Protein AF-A0A9Q0MHR9-F1 (afdb_monomer)

pLDDT: mean 87.9, std 10.54, range [39.53, 97.56]

Organism: NCBI:txid35572

Solvent-accessible surface area (backbone atoms only — not comparable to full-atom values): 6971 Å² total; per-residue (Å²): 115,78,73,61,60,74,29,50,48,73,57,84,95,42,52,28,40,46,50,77,37,54,41,91,88,46,18,43,30,43,35,37,34,46,50,68,58,56,61,71,42,61,89,46,28,80,67,26,39,32,38,42,52,75,45,74,86,84,45,60,93,81,34,61,28,34,37,36,40,23,39,51,56,96,93,42,78,41,84,52,36,45,29,40,22,46,39,86,36,31,62,22,46,24,38,51,50,46,52,45,41,75,74,58,41,36,60,78,42,77,50,57,72,99,43,69,34,54,55,53,16,47,49,74,67,49,69,132

Structure (mmCIF, N/CA/C/O backbone):
data_AF-A0A9Q0MHR9-F1
#
_entry.id   AF-A0A9Q0MHR9-F1
#
loop_
_atom_site.group_PDB
_atom_site.id
_atom_site.type_symbol
_atom_site.label_atom_id
_atom_site.label_alt_id
_atom_site.label_comp_id
_atom_site.label_asym_id
_atom_site.label_entity_id
_atom_site.label_seq_id
_atom_site.pdbx_PDB_ins_code
_atom_site.Cartn_x
_atom_site.Cartn_y
_atom_site.Cartn_z
_atom_site.occupancy
_atom_site.B_iso_or_equiv
_atom_site.auth_seq_id
_atom_site.auth_comp_id
_atom_site.auth_asym_id
_atom_site.auth_atom_id
_atom_site.pdbx_PDB_model_num
ATOM 1 N N . ASN A 1 1 ? -17.971 -6.175 -7.413 1.00 48.97 1 ASN A N 1
ATOM 2 C CA . ASN A 1 1 ? -17.105 -6.202 -8.614 1.00 48.97 1 ASN A CA 1
ATOM 3 C C . ASN A 1 1 ? -16.406 -7.566 -8.681 1.00 48.97 1 ASN A C 1
ATOM 5 O O . ASN A 1 1 ? -15.538 -7.825 -7.857 1.00 48.97 1 ASN A O 1
ATOM 9 N N . GLN A 1 2 ? -16.836 -8.477 -9.566 1.00 39.53 2 GLN A N 1
ATOM 10 C CA . GLN A 1 2 ? -16.397 -9.890 -9.583 1.00 39.53 2 GLN A CA 1
ATOM 11 C C . GLN A 1 2 ? -14.884 -10.084 -9.818 1.00 39.53 2 GLN A C 1
ATOM 13 O O . GLN A 1 2 ? -14.337 -11.123 -9.459 1.00 39.53 2 GLN A O 1
ATOM 18 N N . LEU A 1 3 ? -14.191 -9.079 -10.360 1.00 54.59 3 LEU A N 1
ATOM 19 C CA . LEU A 1 3 ? -12.740 -9.110 -10.579 1.00 54.59 3 LEU A CA 1
ATOM 20 C C . LEU A 1 3 ? -11.928 -8.986 -9.280 1.00 54.59 3 LEU A C 1
ATOM 22 O O . LEU A 1 3 ? -10.840 -9.547 -9.193 1.00 54.59 3 LEU A O 1
ATOM 26 N N . ILE A 1 4 ? -12.463 -8.307 -8.258 1.00 57.66 4 ILE A N 1
ATOM 27 C CA . ILE A 1 4 ? -11.819 -8.186 -6.938 1.00 57.66 4 ILE A CA 1
ATOM 28 C C . ILE A 1 4 ? -11.888 -9.518 -6.180 1.00 57.66 4 ILE A C 1
ATOM 30 O O . ILE A 1 4 ? -10.935 -9.887 -5.507 1.00 57.66 4 ILE A O 1
ATOM 34 N N . LEU A 1 5 ? -12.973 -10.284 -6.340 1.00 59.38 5 LEU A N 1
ATOM 35 C CA . LEU A 1 5 ? -13.135 -11.584 -5.675 1.00 59.38 5 LEU A CA 1
ATOM 36 C C . LEU A 1 5 ? -12.089 -12.614 -6.129 1.00 59.38 5 LEU A C 1
ATOM 38 O O . LEU A 1 5 ? -11.668 -13.437 -5.329 1.00 59.38 5 LEU A O 1
ATOM 42 N N . ARG A 1 6 ? -11.605 -12.529 -7.379 1.00 62.72 6 ARG A N 1
ATOM 43 C CA . ARG A 1 6 ? -10.532 -13.402 -7.902 1.00 62.72 6 ARG A CA 1
ATOM 44 C C . ARG A 1 6 ? -9.143 -13.098 -7.334 1.00 62.72 6 ARG A C 1
ATOM 46 O O . ARG A 1 6 ? -8.204 -13.828 -7.622 1.00 62.72 6 ARG A O 1
ATOM 53 N N . ARG A 1 7 ? -9.010 -12.004 -6.583 1.00 76.38 7 ARG A N 1
ATOM 54 C CA . ARG A 1 7 ? -7.774 -11.605 -5.902 1.00 76.38 7 ARG A CA 1
ATOM 55 C C . ARG A 1 7 ? -7.723 -12.100 -4.461 1.00 76.38 7 ARG A C 1
ATOM 57 O O . ARG A 1 7 ? -6.762 -11.810 -3.764 1.00 76.38 7 ARG A O 1
ATOM 64 N N . TYR A 1 8 ? -8.749 -12.813 -4.003 1.00 78.31 8 TYR A N 1
ATOM 65 C CA . TYR A 1 8 ? -8.733 -13.477 -2.712 1.00 78.31 8 TYR A CA 1
ATOM 66 C C . TYR A 1 8 ? -8.480 -14.971 -2.902 1.00 78.31 8 TYR A C 1
ATOM 68 O O . TYR A 1 8 ? -9.179 -15.634 -3.667 1.00 78.31 8 TYR A O 1
ATOM 76 N N . GLY A 1 9 ? -7.481 -15.486 -2.196 1.00 81.31 9 GLY A N 1
ATOM 77 C CA . GLY A 1 9 ? -7.195 -16.907 -2.063 1.00 81.31 9 GLY A CA 1
ATOM 78 C C . GLY A 1 9 ? -7.350 -17.362 -0.614 1.00 81.31 9 GLY A C 1
ATOM 79 O O . GLY A 1 9 ? -7.563 -16.555 0.293 1.00 81.31 9 GLY A O 1
ATOM 80 N N . HIS A 1 10 ? -7.210 -18.666 -0.393 1.00 81.06 10 HIS A N 1
ATOM 81 C CA . HIS A 1 10 ? -7.158 -19.255 0.944 1.00 81.06 10 HIS A CA 1
ATOM 82 C C . HIS A 1 10 ? -5.730 -19.676 1.278 1.00 81.06 10 HIS A C 1
ATOM 84 O O . HIS A 1 10 ? -5.089 -20.381 0.499 1.00 81.06 10 HIS A O 1
ATOM 90 N N . CYS A 1 11 ? -5.233 -19.226 2.426 1.00 78.06 11 CYS A N 1
ATOM 91 C CA . CYS A 1 11 ? -3.983 -19.688 3.010 1.00 78.06 11 CYS A CA 1
ATOM 92 C C . CYS A 1 11 ? -4.348 -20.301 4.357 1.00 78.06 11 CYS A C 1
ATOM 94 O O . CYS A 1 11 ? -4.716 -19.580 5.285 1.00 78.06 11 CYS A O 1
ATOM 96 N N . PHE A 1 12 ? -4.311 -21.633 4.429 1.00 82.69 12 PHE A N 1
ATOM 97 C CA . PHE A 1 12 ? -4.954 -22.386 5.508 1.00 82.69 12 PHE A CA 1
ATOM 98 C C . PHE A 1 12 ? -6.431 -21.969 5.645 1.00 82.69 12 PHE A C 1
ATOM 100 O O . PHE A 1 12 ? -7.155 -21.963 4.647 1.00 82.69 12 PHE A O 1
ATOM 107 N N . ASP A 1 13 ? -6.856 -21.584 6.847 1.00 82.88 13 ASP A N 1
ATOM 108 C CA . ASP A 1 13 ? -8.232 -21.184 7.149 1.00 82.88 13 ASP A CA 1
ATOM 109 C C . ASP A 1 13 ? -8.489 -19.678 6.945 1.00 82.88 13 ASP A C 1
ATOM 111 O O . ASP A 1 13 ? -9.621 -19.216 7.088 1.00 82.88 13 ASP A O 1
ATOM 115 N N . ASP A 1 14 ? -7.464 -18.895 6.585 1.00 80.62 14 ASP A N 1
ATOM 116 C CA . ASP 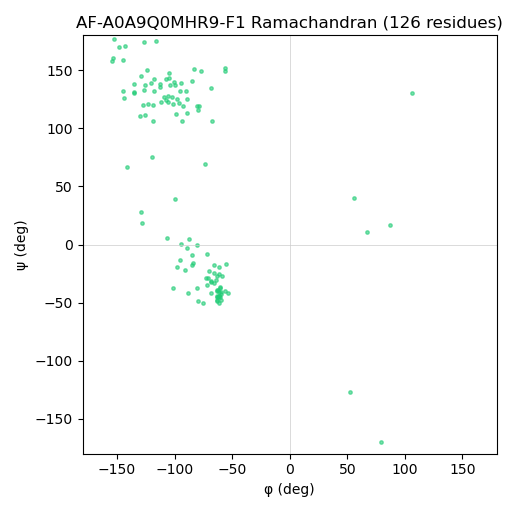A 1 14 ? -7.579 -17.448 6.413 1.00 80.62 14 ASP A CA 1
ATOM 117 C C . ASP A 1 14 ? -7.730 -17.049 4.938 1.00 80.62 14 ASP A C 1
ATOM 119 O O . ASP A 1 14 ? -7.027 -17.525 4.039 1.00 80.62 14 ASP A O 1
ATOM 123 N N . LEU A 1 15 ? -8.635 -16.097 4.691 1.00 85.50 15 LEU A N 1
ATOM 124 C CA . LEU A 1 15 ? -8.761 -15.449 3.391 1.00 85.50 15 LEU A CA 1
ATOM 125 C C . LEU A 1 15 ? -7.658 -14.394 3.245 1.00 85.50 15 LEU A C 1
ATOM 127 O O . LEU A 1 15 ? -7.605 -13.418 4.005 1.00 85.50 15 LEU A O 1
ATOM 131 N N . PHE A 1 16 ? -6.802 -14.564 2.245 1.00 85.69 16 PHE A N 1
ATOM 132 C CA . PHE A 1 16 ? -5.741 -13.618 1.925 1.00 85.69 16 PHE A CA 1
ATOM 133 C C . PHE A 1 16 ? -6.023 -12.950 0.587 1.00 85.69 16 PHE A C 1
ATOM 135 O O . PHE A 1 16 ? -6.458 -13.590 -0.365 1.00 85.69 16 PHE A O 1
ATOM 142 N N . PHE A 1 17 ? -5.782 -11.650 0.512 1.00 87.88 17 PHE A N 1
ATOM 143 C CA . PHE A 1 17 ? -5.732 -10.944 -0.752 1.00 87.88 17 PHE A CA 1
ATOM 144 C C . PHE A 1 17 ? -4.336 -11.063 -1.351 1.00 87.88 17 PHE A C 1
ATOM 146 O O . PHE A 1 17 ? -3.336 -10.941 -0.643 1.00 87.88 17 PHE A O 1
ATOM 153 N N . HIS A 1 18 ? -4.283 -11.227 -2.665 1.00 88.25 18 HIS A N 1
ATOM 154 C CA . HIS A 1 18 ? -3.099 -11.049 -3.479 1.00 88.25 18 HIS A CA 1
ATOM 155 C C . HIS A 1 18 ? -3.462 -10.257 -4.736 1.00 88.25 18 HIS A C 1
ATOM 157 O O . HIS A 1 18 ? -4.417 -10.559 -5.454 1.00 88.25 18 HIS A O 1
ATOM 163 N N . GLY A 1 19 ? -2.684 -9.229 -5.036 1.00 90.12 19 GLY A N 1
ATOM 164 C CA . GLY A 1 19 ? -2.944 -8.377 -6.185 1.00 90.12 19 GLY A CA 1
ATOM 165 C C . GLY A 1 19 ? -1.684 -7.744 -6.732 1.00 90.12 19 GLY A C 1
ATOM 166 O O . GLY A 1 19 ? -0.595 -7.905 -6.189 1.00 90.12 19 GLY A O 1
ATOM 167 N N . VAL A 1 20 ? -1.863 -7.008 -7.821 1.00 91.56 20 VAL A N 1
ATOM 168 C CA . VAL A 1 20 ? -0.822 -6.165 -8.402 1.00 91.56 20 VAL A CA 1
ATOM 169 C C . VAL A 1 20 ? -1.379 -4.752 -8.533 1.00 91.56 20 VAL A C 1
ATOM 171 O O . VAL A 1 20 ? -2.541 -4.578 -8.919 1.00 91.56 20 VAL A O 1
ATOM 174 N N . THR A 1 21 ? -0.552 -3.774 -8.184 1.00 93.56 21 THR A N 1
ATOM 175 C CA . THR A 1 21 ? -0.746 -2.341 -8.438 1.00 93.56 21 THR A CA 1
ATOM 176 C C . THR A 1 21 ? 0.488 -1.778 -9.159 1.00 93.56 21 THR A C 1
ATOM 178 O O . THR A 1 21 ? 1.466 -2.504 -9.361 1.00 93.56 21 THR A O 1
ATOM 181 N N . GLY A 1 22 ? 0.441 -0.518 -9.580 1.00 93.06 22 GLY A N 1
ATOM 182 C CA . GLY A 1 22 ? 1.489 0.115 -10.383 1.00 93.06 22 GLY A CA 1
ATOM 183 C C . GLY A 1 22 ? 1.428 -0.247 -11.870 1.00 93.06 22 GLY A C 1
ATOM 184 O O . GLY A 1 22 ? 0.460 -0.842 -12.351 1.00 93.06 22 GLY A O 1
ATOM 185 N N . ASP A 1 23 ? 2.474 0.133 -12.603 1.00 91.81 23 ASP A N 1
ATOM 186 C CA . ASP A 1 23 ? 2.557 0.013 -14.060 1.00 91.81 23 ASP A CA 1
ATOM 187 C C . ASP A 1 23 ? 3.981 -0.347 -14.528 1.00 91.81 23 ASP A C 1
ATOM 189 O O . ASP A 1 23 ? 4.935 -0.335 -13.750 1.00 91.81 23 ASP A O 1
ATOM 193 N N . ASP A 1 24 ? 4.134 -0.667 -15.813 1.00 91.31 24 ASP A N 1
ATOM 194 C CA . ASP A 1 24 ? 5.399 -1.153 -16.394 1.00 91.31 24 ASP A CA 1
ATOM 195 C C . ASP A 1 24 ? 6.488 -0.071 -16.462 1.00 91.31 24 ASP A C 1
ATOM 197 O O . ASP A 1 24 ? 7.681 -0.378 -16.514 1.00 91.31 24 ASP A O 1
ATOM 201 N N . THR A 1 25 ? 6.086 1.200 -16.455 1.00 92.94 25 THR A N 1
ATOM 202 C CA . THR A 1 25 ? 6.989 2.354 -16.519 1.00 92.94 25 THR A CA 1
ATOM 203 C C . THR A 1 25 ? 7.588 2.630 -15.144 1.00 92.94 25 THR A C 1
ATOM 205 O O . THR A 1 25 ? 8.803 2.768 -14.993 1.00 92.94 25 THR A O 1
ATOM 208 N N . ASN A 1 26 ? 6.732 2.677 -14.127 1.00 92.44 26 ASN A N 1
ATOM 209 C CA . ASN A 1 26 ? 7.064 3.097 -12.772 1.00 92.44 26 ASN A CA 1
ATOM 210 C C . ASN A 1 26 ? 7.399 1.934 -11.837 1.00 92.44 26 ASN A C 1
ATOM 212 O O . ASN A 1 26 ? 7.997 2.170 -10.785 1.00 92.44 26 ASN A O 1
ATOM 216 N N . GLY A 1 27 ? 7.099 0.701 -12.247 1.00 92.06 27 GLY A N 1
ATOM 217 C CA . GLY A 1 27 ? 7.325 -0.537 -11.509 1.00 92.06 27 GLY A CA 1
ATOM 218 C C . GLY A 1 27 ? 6.022 -1.109 -10.957 1.00 92.06 27 GLY A C 1
ATOM 219 O O . GLY A 1 27 ? 5.252 -0.415 -10.287 1.00 92.06 27 GLY A O 1
ATOM 220 N N . ARG A 1 28 ? 5.796 -2.401 -11.199 1.00 93.75 28 ARG A N 1
ATOM 221 C CA . ARG A 1 28 ? 4.672 -3.134 -10.616 1.00 93.75 28 ARG A CA 1
ATOM 222 C C . ARG A 1 28 ? 4.959 -3.486 -9.160 1.00 93.75 28 ARG A C 1
ATOM 224 O O . ARG A 1 28 ? 6.100 -3.727 -8.756 1.00 93.75 28 ARG A O 1
ATOM 231 N N . CYS A 1 29 ? 3.892 -3.548 -8.375 1.00 94.19 29 CYS A N 1
ATOM 232 C CA . CYS A 1 29 ? 3.933 -3.869 -6.958 1.00 94.19 29 CYS A CA 1
ATOM 233 C C . CYS A 1 29 ? 2.985 -5.034 -6.666 1.00 94.19 29 CYS A C 1
ATOM 235 O O . CYS A 1 29 ? 1.767 -4.889 -6.772 1.00 94.19 29 CYS A O 1
ATOM 237 N N . GLY A 1 30 ? 3.538 -6.194 -6.311 1.00 93.56 30 GLY A N 1
ATOM 238 C CA . GLY A 1 30 ? 2.762 -7.338 -5.837 1.00 93.56 30 GLY A CA 1
ATOM 239 C C . GLY A 1 30 ? 2.416 -7.159 -4.364 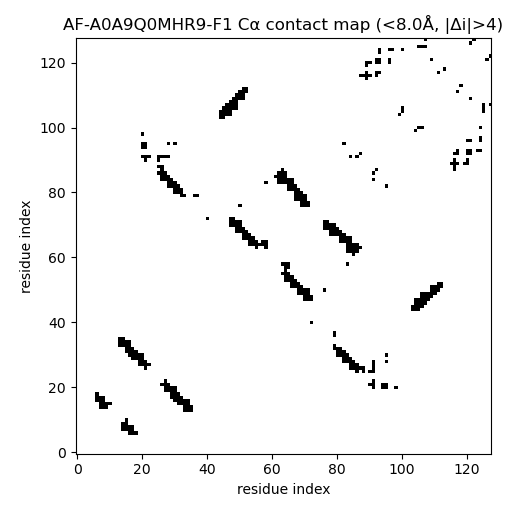1.00 93.56 30 GLY A C 1
ATOM 240 O O . GLY A 1 30 ? 3.324 -7.061 -3.548 1.00 93.56 30 GLY A O 1
ATOM 241 N N . ILE A 1 31 ? 1.132 -7.115 -4.017 1.00 93.31 31 ILE A N 1
ATOM 242 C CA . ILE A 1 31 ? 0.660 -6.816 -2.658 1.00 93.31 31 ILE A CA 1
ATOM 243 C C . ILE A 1 31 ? -0.121 -7.980 -2.051 1.00 93.31 31 ILE A C 1
ATOM 245 O O . ILE A 1 31 ? -0.920 -8.624 -2.735 1.00 93.31 31 ILE A O 1
ATOM 249 N N . PHE A 1 32 ? 0.075 -8.194 -0.750 1.00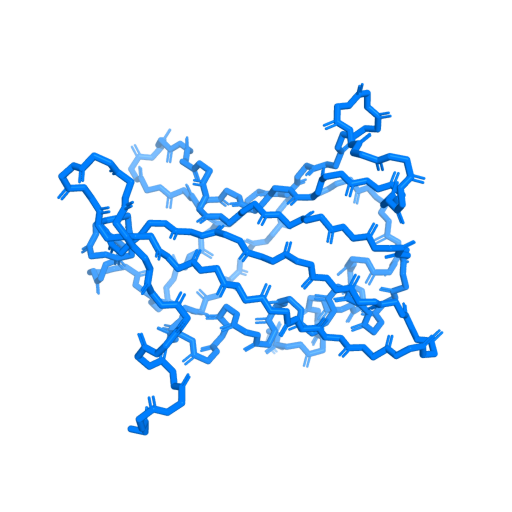 92.12 32 PHE A N 1
ATOM 250 C CA . PHE A 1 32 ? -0.574 -9.229 0.044 1.00 92.12 32 PHE A CA 1
ATOM 251 C C . PHE A 1 32 ? -1.056 -8.661 1.378 1.00 92.12 32 PHE A C 1
ATOM 253 O O . PHE A 1 32 ? -0.334 -7.913 2.039 1.00 92.12 32 PHE A O 1
ATOM 260 N N . TYR A 1 33 ? -2.260 -9.047 1.791 1.00 91.00 33 TYR A N 1
ATOM 261 C CA . TYR A 1 33 ? -2.797 -8.771 3.126 1.00 91.00 33 TYR A CA 1
ATOM 262 C C . TYR A 1 33 ? -3.838 -9.825 3.504 1.00 91.00 33 TYR A C 1
ATOM 264 O O . TYR A 1 33 ? -4.434 -10.464 2.638 1.00 91.00 33 TYR A O 1
ATOM 272 N N . THR A 1 34 ? -4.096 -10.014 4.796 1.00 87.50 34 THR A N 1
ATOM 273 C CA . THR A 1 34 ? -5.157 -10.927 5.247 1.00 87.50 34 THR A CA 1
ATOM 274 C C . THR A 1 34 ? -6.449 -10.157 5.484 1.00 87.50 34 THR A C 1
ATOM 276 O O . THR A 1 34 ? -6.438 -9.061 6.045 1.00 87.50 34 THR A O 1
ATOM 279 N N . LYS A 1 35 ? -7.592 -10.724 5.079 1.00 84.38 35 LYS A N 1
ATOM 280 C CA . LYS A 1 35 ? -8.893 -10.095 5.351 1.00 84.38 35 LYS A CA 1
ATOM 281 C C . LYS A 1 35 ? -9.136 -9.986 6.857 1.00 84.38 35 LYS A C 1
ATOM 283 O O . LYS A 1 35 ? -9.613 -8.953 7.315 1.00 84.38 35 LYS A O 1
ATOM 288 N N . ARG A 1 36 ? -8.745 -11.015 7.619 1.00 84.44 36 ARG A N 1
ATOM 289 C CA . ARG A 1 36 ? -8.873 -11.036 9.081 1.00 84.44 36 ARG A CA 1
ATOM 290 C C . ARG A 1 36 ? -8.230 -9.812 9.723 1.00 84.44 36 ARG A C 1
ATOM 292 O O . ARG A 1 36 ? -8.814 -9.236 10.633 1.00 84.44 36 ARG A O 1
ATOM 299 N N . LEU A 1 37 ? -7.059 -9.399 9.244 1.00 81.56 37 LEU A N 1
ATOM 300 C CA . LEU A 1 37 ? -6.389 -8.221 9.774 1.00 81.56 37 LEU A CA 1
ATOM 301 C C . LEU A 1 37 ? -7.150 -6.935 9.438 1.00 81.56 37 LEU A C 1
ATOM 303 O O . LEU A 1 37 ? -7.341 -6.105 10.317 1.00 81.56 37 LEU A O 1
ATOM 307 N N . LEU A 1 38 ? -7.675 -6.800 8.217 1.00 83.81 38 LEU A N 1
ATOM 308 C CA . LEU A 1 38 ? -8.518 -5.649 7.871 1.00 83.81 38 LEU A CA 1
ATOM 309 C C . LEU A 1 38 ? -9.781 -5.568 8.736 1.00 83.81 38 LEU A C 1
ATOM 311 O O . LEU A 1 38 ? -10.205 -4.470 9.092 1.00 83.81 38 LEU A O 1
ATOM 315 N N . ASP A 1 39 ? -10.363 -6.721 9.075 1.00 85.94 39 ASP A N 1
ATOM 316 C CA . ASP A 1 39 ? -11.518 -6.804 9.968 1.00 85.94 39 ASP A CA 1
ATOM 317 C C . ASP A 1 39 ? -11.148 -6.355 11.397 1.00 85.94 39 ASP A C 1
ATOM 319 O O . ASP A 1 39 ? -11.960 -5.720 12.057 1.00 85.94 39 ASP A O 1
ATOM 323 N N . HIS A 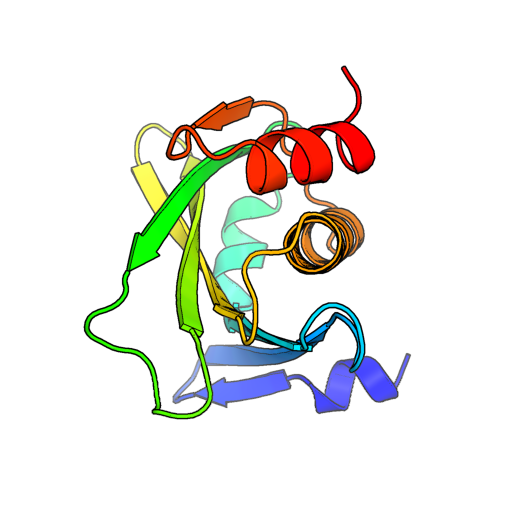1 40 ? -9.913 -6.590 11.864 1.00 85.69 40 HIS A N 1
ATOM 324 C CA . HIS A 1 40 ? -9.451 -6.083 13.168 1.00 85.69 40 HIS A CA 1
ATOM 325 C C . HIS A 1 40 ? -9.301 -4.558 13.189 1.00 85.69 40 HIS A C 1
ATOM 327 O O . HIS A 1 40 ? -9.543 -3.929 14.215 1.00 85.69 40 HIS A O 1
ATOM 333 N N . PHE A 1 41 ? -8.938 -3.953 12.058 1.00 85.31 41 PHE A N 1
ATOM 334 C CA . PHE A 1 41 ? -8.807 -2.500 11.936 1.00 85.31 41 PHE A CA 1
ATOM 335 C C . PHE A 1 41 ? -10.121 -1.802 11.560 1.00 85.31 41 PHE A C 1
ATOM 337 O O . PHE A 1 41 ? -10.129 -0.589 11.355 1.00 85.31 41 PHE A O 1
ATOM 344 N N . SER A 1 42 ? -11.248 -2.522 11.471 1.00 83.19 42 SER A N 1
ATOM 345 C CA . SER A 1 42 ? -12.505 -1.941 10.990 1.00 83.19 42 SER A CA 1
ATOM 346 C C . SER A 1 42 ? -13.046 -0.817 11.874 1.00 83.19 42 SER A C 1
ATOM 348 O O . SER A 1 42 ? -13.750 0.048 11.368 1.00 83.19 42 SER A O 1
ATOM 350 N N . SER A 1 43 ? -12.733 -0.822 13.173 1.00 83.56 43 SER A N 1
ATOM 351 C CA . SER A 1 43 ? -13.191 0.191 14.133 1.00 83.56 43 SER A CA 1
ATOM 352 C C . SER A 1 43 ? -12.323 1.449 14.184 1.00 83.56 43 SER A C 1
ATOM 354 O O . SER A 1 43 ? -12.699 2.397 14.862 1.00 83.56 43 SER A O 1
ATOM 356 N N . VAL A 1 44 ? -11.161 1.453 13.525 1.00 83.06 44 VAL A N 1
ATOM 357 C CA . VAL A 1 44 ? -10.164 2.541 13.600 1.00 83.06 44 VAL A CA 1
ATOM 358 C C . VAL A 1 44 ? -9.737 3.038 12.218 1.00 83.06 44 VAL A C 1
ATOM 360 O O . VAL A 1 44 ? -8.694 3.661 12.067 1.00 83.06 44 VAL A O 1
ATOM 363 N N . LYS A 1 45 ? -10.534 2.750 11.186 1.00 86.00 45 LYS A N 1
ATOM 364 C CA . LYS A 1 45 ? -10.180 3.031 9.791 1.00 86.00 45 LYS A CA 1
ATOM 365 C C . LYS A 1 45 ? -9.911 4.505 9.488 1.00 86.00 45 LYS A C 1
ATOM 367 O O . LYS A 1 45 ? -9.154 4.775 8.562 1.00 86.00 45 LYS A O 1
ATOM 372 N N . ASP A 1 46 ? -10.510 5.417 10.246 1.00 87.50 46 ASP A N 1
ATOM 373 C CA . ASP A 1 46 ? -10.452 6.857 9.988 1.00 87.50 46 ASP A CA 1
ATOM 374 C C . ASP A 1 46 ? -9.194 7.538 10.558 1.00 87.50 46 ASP A C 1
ATOM 376 O O . ASP A 1 46 ? -8.863 8.647 10.141 1.00 87.50 46 ASP A O 1
ATOM 380 N N . GLU A 1 47 ? -8.471 6.885 11.474 1.00 90.50 47 GLU A N 1
ATOM 381 C CA . GLU A 1 47 ? -7.310 7.458 12.172 1.00 90.50 47 GLU A CA 1
ATOM 382 C C . GLU A 1 47 ? -6.202 6.409 12.357 1.00 90.50 47 GLU A C 1
ATOM 384 O O . GLU A 1 47 ? -5.883 5.979 13.467 1.00 90.50 47 GLU A O 1
ATOM 389 N N . ILE A 1 48 ? -5.605 5.966 11.249 1.00 93.50 48 ILE A N 1
ATOM 390 C CA . ILE A 1 48 ? -4.523 4.980 11.282 1.00 93.50 48 ILE A CA 1
ATOM 391 C C . ILE A 1 48 ? -3.169 5.676 11.408 1.00 93.50 48 ILE A C 1
ATOM 393 O O . ILE A 1 48 ? -2.785 6.487 10.563 1.00 93.50 48 ILE A O 1
ATOM 397 N N . LYS A 1 49 ? -2.397 5.283 12.420 1.00 95.00 49 LYS A N 1
ATOM 398 C CA . LYS A 1 49 ? -0.951 5.513 12.447 1.00 95.00 49 LYS A CA 1
ATOM 399 C C . LYS A 1 49 ? -0.247 4.331 11.804 1.00 95.00 49 LYS A C 1
ATOM 401 O O . LYS A 1 49 ? -0.555 3.177 12.114 1.00 95.00 49 LYS A O 1
ATOM 406 N N . ALA A 1 50 ? 0.678 4.616 10.899 1.00 95.56 50 ALA A N 1
ATOM 407 C CA . ALA A 1 50 ? 1.388 3.603 10.146 1.00 95.56 50 ALA A CA 1
ATOM 408 C C . ALA A 1 50 ? 2.905 3.723 10.297 1.00 95.56 50 ALA A C 1
ATOM 410 O O . ALA A 1 50 ? 3.471 4.808 10.423 1.00 95.56 50 ALA A O 1
ATOM 411 N N . PHE A 1 51 ? 3.563 2.575 10.193 1.00 95.88 51 PHE A N 1
ATOM 412 C CA . PHE A 1 51 ? 5.008 2.465 10.065 1.00 95.88 51 PHE A CA 1
ATOM 413 C C . PHE A 1 51 ? 5.330 1.748 8.767 1.00 95.88 51 PHE A C 1
ATOM 415 O O . PHE A 1 51 ? 4.679 0.755 8.449 1.00 95.88 51 PHE A O 1
ATOM 422 N N . ALA A 1 52 ? 6.337 2.187 8.026 1.00 94.81 52 ALA A N 1
ATOM 423 C CA . ALA A 1 52 ? 6.765 1.470 6.837 1.00 94.81 52 ALA A CA 1
ATOM 424 C C . ALA A 1 52 ? 8.259 1.163 6.860 1.00 94.81 52 ALA A C 1
ATOM 426 O O . ALA A 1 52 ? 9.075 2.036 7.141 1.00 94.81 52 ALA A O 1
ATOM 427 N N . ASP A 1 53 ? 8.588 -0.085 6.541 1.00 88.88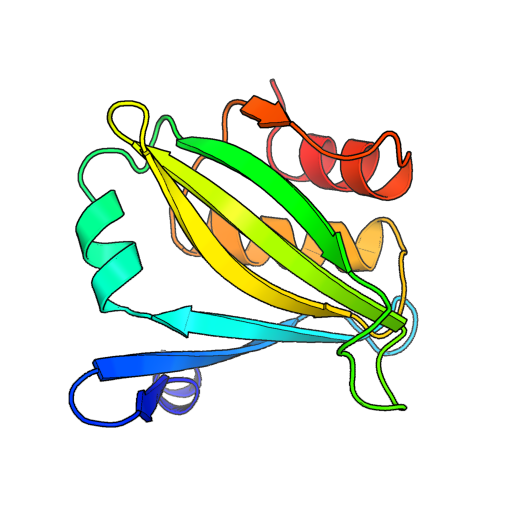 53 ASP A N 1
ATOM 428 C CA . ASP A 1 53 ? 9.954 -0.602 6.491 1.00 88.88 53 ASP A CA 1
ATOM 429 C C . ASP A 1 53 ? 10.195 -1.313 5.157 1.00 88.88 53 ASP A C 1
ATOM 431 O O . ASP A 1 53 ? 9.291 -1.948 4.603 1.00 88.88 53 ASP A O 1
ATOM 435 N N . ALA A 1 54 ? 11.411 -1.201 4.627 1.00 84.25 54 ALA A N 1
ATOM 436 C CA . ALA A 1 54 ? 11.807 -1.836 3.378 1.00 84.25 54 ALA A CA 1
ATOM 437 C C . ALA A 1 54 ? 13.025 -2.737 3.593 1.00 84.25 54 ALA A C 1
ATOM 439 O O . ALA A 1 54 ? 14.106 -2.278 3.953 1.00 84.25 54 ALA A O 1
ATOM 440 N N . THR A 1 55 ? 12.883 -4.030 3.290 1.00 79.62 55 THR A N 1
ATOM 441 C CA . THR A 1 55 ? 13.981 -4.998 3.389 1.00 79.62 55 THR A CA 1
ATOM 442 C C . THR A 1 55 ? 14.425 -5.522 2.020 1.00 79.62 55 THR A C 1
ATOM 444 O O . THR A 1 55 ? 13.613 -5.879 1.163 1.00 79.62 55 THR A O 1
ATOM 447 N N . PHE A 1 56 ? 15.749 -5.583 1.829 1.00 68.81 56 PHE A N 1
ATOM 448 C CA . PHE A 1 56 ? 16.434 -5.979 0.585 1.00 68.81 56 PHE A CA 1
ATOM 449 C C . PHE A 1 56 ? 17.074 -7.371 0.647 1.00 68.81 56 PHE A C 1
ATOM 451 O O . PHE A 1 56 ? 17.840 -7.729 -0.248 1.00 68.81 56 PHE A O 1
ATOM 458 N N . LYS A 1 57 ? 16.857 -8.126 1.730 1.00 64.06 57 LYS A N 1
ATOM 459 C CA . LYS A 1 57 ? 17.518 -9.425 1.944 1.00 64.06 57 LYS A CA 1
ATOM 460 C C . LYS A 1 57 ? 16.653 -10.626 1.536 1.00 64.06 57 LYS A C 1
ATOM 462 O O . LYS A 1 57 ? 17.187 -11.715 1.345 1.00 64.06 57 LYS A O 1
ATOM 467 N N . TYR A 1 58 ? 15.339 -10.444 1.423 1.00 63.34 58 TYR A N 1
ATOM 468 C CA . TYR A 1 58 ? 14.361 -11.536 1.322 1.00 63.34 58 TYR A CA 1
ATOM 469 C C . TYR A 1 58 ? 13.390 -11.388 0.141 1.00 63.34 58 TYR A C 1
ATOM 471 O O . TYR A 1 58 ? 12.260 -11.870 0.197 1.00 63.34 58 TYR A O 1
ATOM 479 N N . GLN A 1 59 ? 13.806 -10.717 -0.931 1.00 68.12 59 GLN A N 1
ATOM 480 C CA . GLN A 1 59 ? 13.006 -10.506 -2.133 1.00 68.12 59 GLN A CA 1
ATOM 481 C C . GLN A 1 59 ? 13.395 -11.484 -3.256 1.00 68.12 59 GLN A C 1
ATOM 483 O O . GLN A 1 59 ? 14.583 -11.749 -3.465 1.00 68.12 59 GLN A O 1
ATOM 488 N N . PRO A 1 60 ? 12.416 -12.018 -4.012 1.00 75.12 60 PRO A N 1
ATOM 489 C CA . PRO A 1 60 ? 12.696 -12.737 -5.252 1.00 75.12 60 PRO A CA 1
ATOM 490 C C . PRO A 1 60 ? 13.491 -11.856 -6.223 1.00 75.12 60 PRO A C 1
ATOM 492 O O . PRO A 1 60 ? 13.269 -10.649 -6.262 1.00 75.12 60 PRO A O 1
ATOM 495 N N . SER A 1 61 ? 14.349 -12.447 -7.063 1.00 77.88 61 SER A N 1
ATOM 496 C CA . SER A 1 61 ? 15.291 -11.722 -7.944 1.00 77.88 61 SER A CA 1
ATOM 497 C C . SER A 1 61 ? 14.660 -10.691 -8.890 1.00 77.88 61 SER A C 1
ATOM 499 O O . SER A 1 61 ? 15.364 -9.856 -9.446 1.00 77.88 61 SER A O 1
ATOM 501 N N . TYR A 1 62 ? 13.349 -10.771 -9.101 1.00 82.69 62 TYR A N 1
ATOM 502 C CA . TYR A 1 62 ? 12.590 -9.871 -9.959 1.00 82.69 62 TYR A CA 1
ATOM 503 C C . TYR A 1 62 ? 12.142 -8.579 -9.246 1.00 82.69 62 TYR A C 1
ATOM 505 O O . TYR A 1 62 ? 11.824 -7.589 -9.899 1.00 82.69 62 TYR A O 1
ATOM 513 N N . PHE A 1 63 ? 12.146 -8.559 -7.912 1.00 87.31 63 PHE A N 1
ATOM 514 C CA . PHE A 1 63 ? 11.763 -7.396 -7.119 1.00 87.31 63 PHE A CA 1
ATOM 515 C C . PHE A 1 63 ? 12.989 -6.710 -6.529 1.00 87.31 63 PHE A C 1
ATOM 517 O O . PHE A 1 63 ? 13.984 -7.346 -6.191 1.00 87.31 63 PHE A O 1
ATOM 524 N N . HIS A 1 64 ? 12.907 -5.393 -6.380 1.00 88.81 64 HIS A N 1
ATOM 525 C CA . HIS A 1 64 ? 13.978 -4.603 -5.794 1.00 88.81 64 HIS A CA 1
ATOM 526 C C . HIS A 1 64 ? 13.952 -4.664 -4.262 1.00 88.81 64 HIS A C 1
ATOM 528 O O . HIS A 1 64 ? 15.008 -4.724 -3.637 1.00 88.81 64 HIS A O 1
ATOM 534 N N . GLN A 1 65 ? 12.759 -4.687 -3.661 1.00 92.12 65 GLN A N 1
ATOM 535 C CA . GLN A 1 65 ? 12.573 -4.723 -2.208 1.00 92.12 65 GLN A CA 1
ATOM 536 C C . GLN A 1 65 ? 11.24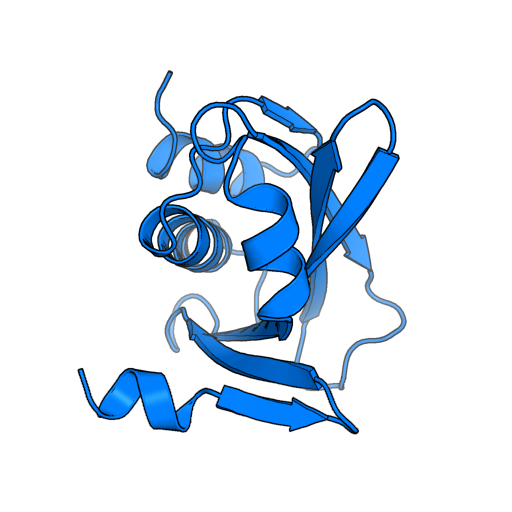7 -5.380 -1.811 1.00 92.12 65 GLN A C 1
ATOM 538 O O . GLN A 1 65 ? 10.297 -5.429 -2.600 1.00 92.12 65 GLN A O 1
ATOM 543 N N . LEU A 1 66 ? 11.180 -5.815 -0.555 1.00 93.81 66 LEU A N 1
ATOM 544 C CA . LEU A 1 66 ? 9.932 -6.054 0.159 1.00 93.81 66 LEU A CA 1
ATOM 545 C C . LEU A 1 66 ? 9.643 -4.840 1.049 1.00 93.81 66 LEU A C 1
ATOM 547 O O . LEU A 1 66 ? 10.370 -4.588 2.004 1.00 93.81 66 LEU A O 1
ATOM 551 N N . PHE A 1 67 ? 8.589 -4.103 0.721 1.00 95.06 67 PHE A N 1
ATOM 552 C CA . PHE A 1 67 ? 8.065 -2.976 1.483 1.00 95.06 67 PHE A CA 1
ATOM 553 C C . PHE A 1 67 ? 6.892 -3.446 2.346 1.00 95.06 67 PHE A C 1
ATOM 555 O O . PHE A 1 67 ? 5.949 -4.051 1.836 1.00 95.06 67 PHE A O 1
ATOM 562 N N . ILE A 1 68 ? 6.953 -3.204 3.652 1.00 95.00 68 ILE A N 1
ATOM 563 C CA . ILE A 1 68 ? 5.943 -3.650 4.613 1.00 95.00 68 ILE A CA 1
ATOM 564 C C . ILE A 1 68 ? 5.332 -2.426 5.281 1.00 95.00 68 ILE A C 1
ATOM 566 O O . ILE A 1 68 ? 6.033 -1.667 5.950 1.00 95.00 68 ILE A O 1
ATOM 570 N N . VAL A 1 69 ? 4.017 -2.260 5.130 1.00 95.81 69 VAL A N 1
ATOM 571 C CA . VAL A 1 69 ? 3.248 -1.239 5.849 1.00 95.81 69 VAL A CA 1
ATOM 572 C C . VAL A 1 69 ? 2.640 -1.889 7.077 1.00 95.81 69 VAL A C 1
ATOM 574 O O . VAL A 1 69 ? 1.883 -2.854 6.973 1.00 95.81 69 VAL A O 1
ATOM 577 N N . HIS A 1 70 ? 2.963 -1.347 8.237 1.00 95.12 70 HIS A N 1
ATOM 578 C CA . HIS A 1 70 ? 2.439 -1.752 9.521 1.00 95.12 70 HIS A CA 1
ATOM 579 C C . HIS A 1 70 ? 1.427 -0.733 10.015 1.00 95.12 70 HIS A C 1
ATOM 581 O O . HIS A 1 70 ? 1.632 0.466 9.846 1.00 95.12 70 HIS A O 1
ATOM 587 N N . PHE A 1 71 ? 0.373 -1.207 10.663 1.00 94.88 71 PHE A N 1
ATOM 588 C CA . PHE A 1 71 ? -0.609 -0.366 11.336 1.00 94.88 71 PHE A CA 1
ATOM 589 C C . PHE A 1 71 ? -0.443 -0.466 12.846 1.00 94.88 71 PHE A C 1
ATOM 591 O O . PHE A 1 71 ? -0.166 -1.547 13.375 1.00 94.88 71 PHE A O 1
ATOM 598 N N . GLU A 1 72 ? -0.631 0.658 13.527 1.00 92.12 72 GLU A N 1
ATOM 599 C CA . GLU A 1 72 ? -0.656 0.739 14.982 1.00 92.12 72 GLU A CA 1
ATOM 600 C C . GLU A 1 72 ? -2.092 0.678 15.507 1.00 92.12 72 GLU A C 1
ATOM 602 O O . GLU A 1 72 ? -2.971 1.402 15.039 1.00 92.12 72 GLU A O 1
ATOM 607 N N . ILE A 1 73 ? -2.330 -0.159 16.516 1.00 87.19 73 ILE A N 1
ATOM 608 C CA . ILE A 1 73 ? -3.549 -0.117 17.328 1.00 87.19 73 ILE A CA 1
ATOM 609 C C . ILE A 1 73 ? -3.219 -0.456 18.779 1.00 87.19 73 ILE A C 1
ATOM 611 O O . ILE A 1 73 ? -2.604 -1.480 19.070 1.00 87.19 73 ILE A O 1
ATOM 615 N N . GLY A 1 74 ? -3.618 0.418 19.707 1.00 83.25 74 GLY A N 1
ATOM 616 C CA . GLY A 1 74 ? -3.417 0.196 21.142 1.00 83.25 74 GLY A CA 1
ATOM 617 C C . GLY A 1 74 ? -1.956 -0.062 21.529 1.00 83.25 74 GLY A C 1
ATOM 618 O O . GLY A 1 74 ? -1.703 -0.931 22.357 1.00 83.25 74 GLY A O 1
ATOM 619 N N . ASN A 1 75 ? -1.010 0.665 20.918 1.00 85.19 75 ASN A N 1
ATOM 620 C CA . ASN A 1 75 ? 0.449 0.519 21.068 1.00 85.19 75 ASN A CA 1
ATOM 621 C C . ASN A 1 75 ? 1.051 -0.786 20.517 1.00 85.19 75 ASN A C 1
ATOM 623 O O . ASN A 1 75 ? 2.221 -1.078 20.769 1.00 85.19 75 ASN A O 1
ATOM 627 N N . TYR A 1 76 ? 0.279 -1.572 19.770 1.00 88.75 76 TYR A N 1
ATOM 628 C CA . TYR A 1 76 ? 0.780 -2.734 19.048 1.00 88.75 76 TYR A CA 1
ATOM 629 C C . TYR A 1 76 ? 0.896 -2.424 17.562 1.00 88.75 76 TYR A C 1
ATOM 631 O O . TYR A 1 76 ? -0.018 -1.860 16.962 1.00 88.75 76 TYR A O 1
ATOM 639 N N . THR A 1 77 ? 2.002 -2.861 16.967 1.00 90.44 77 THR A N 1
ATOM 640 C CA . THR A 1 77 ? 2.288 -2.688 15.543 1.00 90.44 77 THR A CA 1
ATOM 641 C C . THR A 1 77 ? 2.100 -4.015 14.820 1.00 90.44 77 THR A C 1
ATOM 643 O O . THR A 1 77 ? 2.747 -5.008 15.155 1.00 90.44 77 THR A O 1
ATOM 646 N N . PHE A 1 78 ? 1.232 -4.036 13.810 1.00 91.25 78 PHE A N 1
ATOM 647 C CA . PHE A 1 78 ? 0.926 -5.233 13.028 1.00 91.25 78 PHE A CA 1
ATOM 648 C C . PHE A 1 78 ? 1.304 -5.028 11.563 1.00 91.25 78 PHE A C 1
ATOM 650 O O . PHE A 1 78 ? 0.901 -4.018 10.989 1.00 91.25 78 PHE A O 1
ATOM 657 N N . PRO A 1 79 ? 2.016 -5.968 10.919 1.00 92.06 79 PRO A N 1
ATOM 658 C CA . PRO A 1 79 ? 2.289 -5.890 9.488 1.00 92.06 79 PRO A CA 1
ATOM 659 C C . PRO A 1 79 ? 0.982 -6.064 8.705 1.00 92.06 79 PRO A C 1
ATOM 661 O O . PRO A 1 79 ? 0.417 -7.157 8.638 1.00 92.06 79 PRO A O 1
ATOM 664 N N . ALA A 1 80 ? 0.487 -4.963 8.146 1.00 93.31 80 ALA A N 1
ATOM 665 C CA . ALA A 1 80 ? -0.816 -4.880 7.501 1.00 93.31 80 ALA A CA 1
ATOM 666 C C . ALA A 1 80 ? -0.765 -5.242 6.019 1.00 93.31 80 ALA A C 1
ATOM 668 O O . ALA A 1 80 ? -1.624 -5.975 5.526 1.00 93.31 80 ALA A O 1
ATOM 669 N N . PHE A 1 81 ? 0.273 -4.772 5.330 1.00 94.88 81 PHE A N 1
ATOM 670 C CA . PHE A 1 81 ? 0.460 -4.984 3.904 1.00 94.88 81 PHE A CA 1
ATOM 671 C C . PHE A 1 81 ? 1.899 -5.381 3.618 1.00 94.88 81 PHE A C 1
ATOM 673 O O . PHE A 1 81 ? 2.832 -4.705 4.044 1.00 94.88 81 PHE A O 1
ATOM 680 N N . TYR A 1 82 ? 2.064 -6.450 2.848 1.00 93.81 82 TYR A N 1
ATOM 681 C CA . TYR A 1 82 ? 3.351 -6.895 2.328 1.00 93.81 82 TYR A CA 1
ATOM 682 C C . TYR A 1 82 ? 3.397 -6.591 0.841 1.00 93.81 82 TYR A C 1
ATOM 684 O O . TYR A 1 82 ? 2.509 -7.019 0.102 1.00 93.81 82 TYR A O 1
ATOM 692 N N . VAL A 1 83 ? 4.412 -5.858 0.397 1.00 95.00 83 VAL A N 1
ATOM 693 C CA . VAL A 1 83 ? 4.489 -5.346 -0.969 1.00 95.00 83 VAL A CA 1
ATOM 694 C C . VAL A 1 83 ? 5.846 -5.666 -1.582 1.00 95.00 83 VAL A C 1
ATOM 696 O O . VAL A 1 83 ? 6.863 -5.079 -1.228 1.00 95.00 83 VAL A O 1
ATOM 699 N N . PHE A 1 84 ? 5.874 -6.567 -2.554 1.00 94.69 84 PHE A N 1
ATOM 700 C CA . PHE A 1 84 ? 7.037 -6.750 -3.411 1.00 94.69 84 PHE A CA 1
ATOM 701 C C . PHE A 1 84 ? 7.050 -5.673 -4.491 1.00 94.69 84 PHE A C 1
ATOM 703 O O . PHE A 1 84 ? 6.151 -5.630 -5.329 1.00 94.69 84 PHE A O 1
ATOM 710 N N . MET A 1 85 ? 8.064 -4.810 -4.481 1.00 94.44 85 MET A N 1
ATOM 711 C CA . MET A 1 85 ? 8.155 -3.676 -5.401 1.00 94.44 85 MET A CA 1
ATOM 712 C C . MET A 1 85 ? 9.260 -3.893 -6.433 1.00 94.44 85 MET A C 1
ATOM 714 O O . MET A 1 85 ? 10.412 -4.135 -6.069 1.00 94.44 85 MET A O 1
ATOM 718 N N . GLU A 1 86 ? 8.938 -3.765 -7.723 1.00 94.25 86 GLU A N 1
ATOM 719 C CA . GLU A 1 86 ? 9.933 -3.804 -8.807 1.00 94.25 86 GLU A CA 1
ATOM 720 C C . GLU A 1 86 ? 10.855 -2.573 -8.792 1.00 94.25 86 GLU A C 1
ATOM 722 O O . GLU A 1 86 ? 12.020 -2.659 -9.180 1.00 94.25 86 GLU A O 1
ATOM 727 N N . ARG A 1 87 ? 10.344 -1.412 -8.356 1.00 93.06 87 ARG A N 1
ATOM 728 C CA . ARG A 1 87 ? 11.075 -0.136 -8.325 1.00 93.06 87 ARG A CA 1
ATOM 729 C C . ARG A 1 87 ? 10.684 0.704 -7.109 1.00 93.06 87 ARG A C 1
ATOM 731 O O . ARG A 1 87 ? 9.598 0.549 -6.563 1.00 93.06 87 ARG A O 1
ATOM 738 N N . LYS A 1 88 ? 11.557 1.642 -6.735 1.00 93.06 88 LYS A N 1
ATOM 739 C CA . LYS A 1 88 ? 11.374 2.584 -5.616 1.00 93.06 88 LYS A CA 1
ATOM 740 C C . LYS A 1 88 ? 10.911 3.975 -6.074 1.00 93.06 88 LYS A C 1
ATOM 742 O O . LYS A 1 88 ? 11.420 5.000 -5.627 1.00 93.06 88 LYS A O 1
ATOM 747 N N . THR A 1 89 ? 10.022 4.031 -7.063 1.00 95.06 89 THR A N 1
ATOM 748 C CA . THR A 1 89 ? 9.541 5.312 -7.604 1.00 95.06 89 THR A CA 1
ATOM 749 C C . THR A 1 89 ? 8.411 5.865 -6.739 1.00 95.06 89 THR A C 1
ATOM 751 O O . THR A 1 89 ? 7.650 5.100 -6.147 1.00 95.06 89 THR A O 1
ATOM 754 N N . ALA A 1 90 ? 8.259 7.192 -6.693 1.00 96.31 90 ALA A N 1
ATOM 755 C CA . ALA A 1 90 ? 7.132 7.818 -5.997 1.00 96.31 90 ALA A CA 1
ATOM 756 C C . ALA A 1 90 ? 5.784 7.293 -6.526 1.00 96.31 90 ALA A C 1
ATOM 758 O O . ALA A 1 90 ? 4.900 6.980 -5.740 1.00 96.31 90 ALA A O 1
ATOM 759 N N . ALA A 1 91 ? 5.659 7.088 -7.840 1.00 97.31 91 ALA A N 1
ATOM 760 C CA . ALA A 1 91 ? 4.459 6.521 -8.453 1.00 97.31 91 ALA A CA 1
ATOM 761 C C . ALA A 1 91 ? 4.172 5.075 -7.997 1.00 97.31 91 ALA A C 1
ATOM 763 O O . ALA A 1 91 ? 3.023 4.737 -7.717 1.00 97.31 91 ALA A O 1
ATOM 764 N N . ALA A 1 92 ? 5.200 4.228 -7.853 1.00 96.12 92 ALA A N 1
ATOM 765 C CA . ALA A 1 92 ? 5.028 2.873 -7.328 1.00 96.12 92 ALA A CA 1
ATOM 766 C C . ALA A 1 92 ? 4.515 2.897 -5.878 1.00 96.12 92 ALA A C 1
ATOM 768 O O . ALA A 1 92 ? 3.516 2.245 -5.576 1.00 96.12 92 ALA A O 1
ATOM 769 N N . TYR A 1 93 ? 5.124 3.702 -4.999 1.00 96.88 93 TYR A N 1
ATOM 770 C CA . TYR A 1 93 ? 4.636 3.883 -3.625 1.00 96.88 93 TYR A CA 1
ATOM 771 C C . TYR A 1 93 ? 3.224 4.481 -3.580 1.00 96.88 93 TYR A C 1
ATOM 773 O O . TYR A 1 93 ? 2.389 4.031 -2.799 1.00 96.88 93 TYR A O 1
ATOM 781 N N . GLN A 1 94 ? 2.926 5.453 -4.444 1.00 97.50 94 GLN A N 1
ATOM 782 C CA . GLN A 1 94 ? 1.614 6.095 -4.509 1.00 97.50 94 GLN A CA 1
ATOM 783 C C . GLN A 1 94 ? 0.538 5.064 -4.848 1.00 97.50 94 GLN A C 1
ATOM 785 O O . GLN A 1 94 ? -0.464 4.983 -4.150 1.00 97.50 94 GLN A O 1
ATOM 790 N N . SER A 1 95 ? 0.791 4.195 -5.828 1.00 97.56 95 SER A N 1
ATOM 791 C CA . SER A 1 95 ? -0.146 3.135 -6.218 1.00 97.56 95 SER A CA 1
ATOM 792 C C . SER A 1 95 ? -0.445 2.127 -5.093 1.00 97.56 95 SER A C 1
ATOM 794 O O . SER A 1 95 ? -1.508 1.498 -5.079 1.00 97.56 95 SER A O 1
ATOM 796 N N . VAL A 1 96 ? 0.481 1.963 -4.140 1.00 96.88 96 VAL A N 1
ATOM 797 C CA . VAL A 1 96 ? 0.287 1.162 -2.923 1.00 96.88 96 VAL A CA 1
ATOM 798 C C . VAL A 1 96 ? -0.604 1.912 -1.938 1.00 96.88 96 VAL A C 1
ATOM 800 O O . VAL A 1 96 ? -1.591 1.350 -1.468 1.00 96.88 96 VAL A O 1
ATOM 803 N N . PHE A 1 97 ? -0.299 3.180 -1.653 1.00 97.38 97 PHE A N 1
ATOM 804 C CA . PHE A 1 97 ? -1.102 4.001 -0.744 1.00 97.38 97 PHE A CA 1
ATOM 805 C C . PHE A 1 97 ? -2.525 4.228 -1.267 1.00 97.38 97 PHE A C 1
ATOM 807 O O . PHE A 1 97 ? -3.474 4.123 -0.498 1.00 97.38 97 PHE A O 1
ATOM 814 N N . GLU A 1 98 ? -2.709 4.442 -2.569 1.00 97.12 98 GLU A N 1
ATOM 815 C CA . GLU A 1 98 ? -4.029 4.543 -3.201 1.00 97.12 98 GLU A CA 1
ATOM 816 C C . GLU A 1 98 ? -4.839 3.262 -3.010 1.00 97.12 98 GLU A C 1
ATOM 818 O O . GLU A 1 98 ? -6.035 3.314 -2.731 1.00 97.12 98 GLU A O 1
ATOM 823 N N . LEU A 1 99 ? -4.206 2.091 -3.128 1.00 94.88 99 LEU A N 1
ATOM 824 C CA . LEU A 1 99 ? -4.878 0.823 -2.863 1.00 94.88 99 LEU A CA 1
ATOM 825 C C . LEU A 1 99 ? -5.330 0.740 -1.402 1.00 94.88 99 LEU A C 1
ATOM 827 O O . LEU A 1 99 ? -6.473 0.363 -1.153 1.00 94.88 99 LEU A O 1
ATOM 831 N N . ILE A 1 100 ? -4.473 1.120 -0.452 1.00 94.69 100 ILE A N 1
ATOM 832 C CA . ILE A 1 100 ? -4.805 1.122 0.980 1.00 94.69 100 ILE A CA 1
ATOM 833 C C . ILE A 1 100 ? -5.950 2.106 1.276 1.00 94.69 100 ILE A C 1
ATOM 835 O O . ILE A 1 100 ? -6.914 1.741 1.950 1.00 94.69 100 ILE A O 1
ATOM 839 N N . SER A 1 101 ? -5.906 3.307 0.698 1.00 94.69 101 SER A N 1
ATOM 840 C CA . SER A 1 101 ? -6.971 4.311 0.789 1.00 94.69 101 SER A CA 1
ATOM 841 C C . SER A 1 101 ? -8.297 3.796 0.215 1.00 94.69 101 SER A C 1
ATOM 843 O O . SER A 1 101 ? -9.339 3.892 0.860 1.00 94.69 101 SER A O 1
ATOM 845 N N . ASN A 1 102 ? -8.265 3.108 -0.931 1.00 92.69 102 ASN A N 1
ATOM 846 C CA . ASN A 1 102 ? -9.447 2.493 -1.548 1.00 92.69 102 ASN A CA 1
ATOM 847 C C . ASN A 1 102 ? -10.063 1.348 -0.717 1.00 92.69 102 ASN A C 1
ATOM 849 O O . ASN A 1 102 ? -11.221 0.986 -0.935 1.00 92.69 102 ASN A O 1
ATOM 853 N N . LEU A 1 103 ? -9.328 0.773 0.243 1.00 90.50 103 LEU A N 1
ATOM 854 C CA . LEU A 1 103 ? -9.872 -0.166 1.238 1.00 90.50 103 LEU A CA 1
ATOM 855 C C . LEU A 1 103 ? -10.582 0.549 2.411 1.00 90.50 103 LEU A C 1
ATOM 857 O O . LEU A 1 103 ? -11.130 -0.106 3.313 1.00 90.50 103 LEU A O 1
ATOM 861 N N . GLY A 1 104 ? -10.594 1.882 2.375 1.00 91.62 104 GLY A N 1
ATOM 862 C CA . GLY A 1 104 ? -11.212 2.774 3.345 1.00 91.62 104 GLY A CA 1
ATOM 863 C C . GLY A 1 104 ? -10.313 3.123 4.525 1.00 91.62 104 GLY A C 1
ATOM 864 O O . GLY A 1 104 ? -10.847 3.526 5.546 1.00 91.62 104 GLY A O 1
ATOM 865 N N . PHE A 1 105 ? -8.995 2.914 4.436 1.00 92.69 105 PHE A N 1
ATOM 866 C CA . PHE A 1 105 ? -8.070 3.283 5.511 1.00 92.69 105 PHE A CA 1
ATOM 867 C C . PHE A 1 105 ? -7.513 4.685 5.288 1.00 92.69 105 PHE A C 1
ATOM 869 O O . PHE A 1 105 ? -6.808 4.930 4.305 1.00 92.69 105 PHE A O 1
ATOM 876 N N . ASN A 1 106 ? -7.784 5.572 6.238 1.00 94.00 106 ASN A N 1
ATOM 877 C CA . ASN A 1 106 ? -7.209 6.901 6.321 1.00 94.00 106 ASN A CA 1
ATOM 878 C C . ASN A 1 106 ? -5.972 6.872 7.228 1.00 94.00 106 ASN A C 1
ATOM 880 O O . ASN A 1 106 ? -6.083 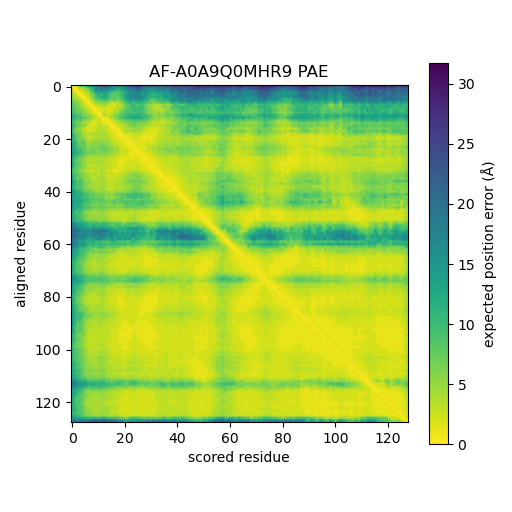6.735 8.447 1.00 94.00 106 ASN A O 1
ATOM 884 N N . ILE A 1 107 ? -4.787 6.962 6.623 1.00 95.19 107 ILE A N 1
ATOM 885 C CA . ILE A 1 107 ? -3.524 7.005 7.361 1.00 95.19 107 ILE A CA 1
ATOM 886 C C . ILE A 1 107 ? -3.202 8.466 7.665 1.00 95.19 107 ILE A C 1
ATOM 888 O O . ILE A 1 107 ? -2.911 9.237 6.756 1.00 95.19 107 ILE A O 1
ATOM 892 N N . ILE A 1 108 ? -3.237 8.831 8.945 1.00 94.75 108 ILE A N 1
ATOM 893 C CA . ILE A 1 108 ? -3.023 10.210 9.412 1.00 94.75 108 ILE A CA 1
ATOM 894 C C . ILE A 1 108 ? -1.556 10.506 9.734 1.00 94.75 108 ILE A C 1
ATOM 896 O O . ILE A 1 108 ? -1.132 11.659 9.736 1.00 94.75 108 ILE A O 1
ATOM 900 N N . GLU A 1 109 ? -0.769 9.466 10.001 1.00 94.50 109 GLU A N 1
ATOM 901 C CA . GLU A 1 109 ? 0.640 9.576 10.363 1.00 94.50 109 GLU A CA 1
ATOM 902 C C . GLU A 1 109 ? 1.404 8.388 9.779 1.00 94.50 109 GLU A C 1
ATOM 904 O O . GLU A 1 109 ? 0.975 7.241 9.914 1.00 94.50 109 GLU A O 1
ATOM 909 N N . LEU A 1 110 ? 2.539 8.663 9.135 1.00 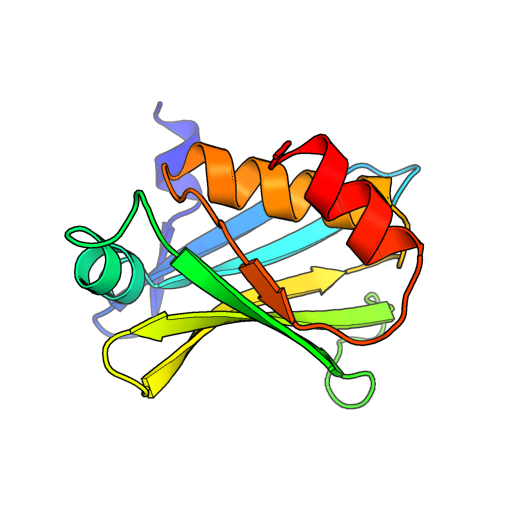95.69 110 LEU A N 1
ATOM 910 C CA . LEU A 1 110 ? 3.440 7.645 8.608 1.00 95.69 110 LEU A CA 1
ATOM 911 C C . LEU A 1 110 ? 4.860 7.899 9.113 1.00 95.69 110 LEU A C 1
ATOM 913 O O . LEU A 1 110 ? 5.465 8.923 8.793 1.00 95.69 110 LEU A O 1
ATOM 917 N N . MET A 1 111 ? 5.416 6.925 9.826 1.00 95.56 111 MET A N 1
ATOM 918 C CA . MET A 1 111 ? 6.842 6.868 10.132 1.00 95.56 111 MET A CA 1
ATOM 919 C C . MET A 1 111 ? 7.518 5.862 9.196 1.00 95.56 111 MET A C 1
ATOM 921 O O . MET A 1 111 ? 7.158 4.689 9.153 1.00 95.56 111 MET A O 1
ATOM 925 N N . ALA A 1 112 ? 8.499 6.321 8.427 1.00 93.25 112 ALA A N 1
ATOM 926 C CA . ALA A 1 112 ? 9.241 5.508 7.470 1.00 93.25 112 ALA A CA 1
ATOM 927 C C . ALA A 1 112 ? 10.684 6.012 7.359 1.00 93.25 112 ALA A C 1
ATOM 929 O O . ALA A 1 112 ? 11.005 7.100 7.849 1.00 93.25 112 ALA A O 1
ATOM 930 N N . ASP A 1 113 ? 11.539 5.249 6.678 1.00 86.50 113 ASP A N 1
ATOM 931 C CA . ASP A 1 113 ? 12.878 5.712 6.312 1.00 86.50 113 ASP A CA 1
ATOM 932 C C . ASP A 1 113 ? 12.823 7.016 5.502 1.00 86.50 113 ASP A C 1
ATOM 934 O O . ASP A 1 113 ? 11.853 7.295 4.789 1.00 86.50 113 ASP A O 1
ATOM 938 N N . PHE A 1 114 ? 13.88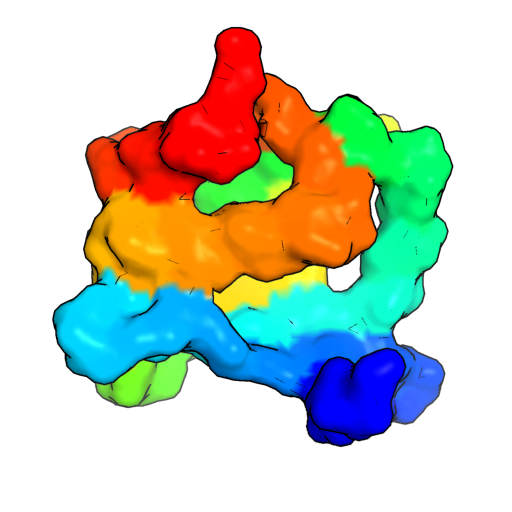6 7.825 5.604 1.00 82.31 114 PHE A N 1
ATOM 939 C CA . PHE A 1 114 ? 13.976 9.136 4.956 1.00 82.31 114 PHE A CA 1
ATOM 940 C C . PHE A 1 114 ? 14.191 9.011 3.439 1.00 82.31 114 PHE A C 1
ATOM 942 O O . PHE A 1 114 ? 15.249 9.328 2.896 1.00 82.31 114 PHE A O 1
ATOM 949 N N . GLU A 1 115 ? 13.161 8.542 2.743 1.00 89.31 115 GLU A N 1
ATOM 950 C CA . GLU A 1 115 ? 13.118 8.434 1.296 1.00 89.31 115 GLU A CA 1
ATOM 951 C C . GLU A 1 115 ? 12.104 9.424 0.717 1.00 89.31 115 GLU A C 1
ATOM 953 O O . GLU A 1 115 ? 10.915 9.419 1.047 1.00 89.31 115 GLU A O 1
ATOM 958 N N . ILE A 1 116 ? 12.578 10.292 -0.181 1.00 91.94 116 ILE A N 1
ATOM 959 C CA . ILE A 1 116 ? 11.763 11.362 -0.777 1.00 91.94 116 ILE A CA 1
ATOM 960 C C . ILE A 1 116 ? 10.560 10.792 -1.541 1.00 91.94 116 ILE A C 1
ATOM 962 O O . ILE A 1 116 ? 9.476 11.370 -1.486 1.00 91.94 116 ILE A O 1
ATOM 966 N N . SER A 1 117 ? 10.737 9.658 -2.218 1.00 94.31 117 SER A N 1
ATOM 967 C CA . SER A 1 117 ? 9.692 8.979 -2.992 1.00 94.31 117 SER A CA 1
ATOM 968 C C . SER A 1 117 ? 8.509 8.551 -2.111 1.00 94.31 117 SER A C 1
ATOM 970 O O . SER A 1 117 ? 7.366 8.807 -2.482 1.00 94.31 117 SER A O 1
ATOM 972 N N . ILE A 1 118 ? 8.776 7.978 -0.929 1.00 95.00 118 ILE A N 1
ATOM 973 C CA . ILE A 1 118 ? 7.761 7.564 0.050 1.00 95.00 118 ILE A CA 1
ATOM 974 C C . ILE A 1 118 ? 7.003 8.791 0.545 1.00 95.00 118 ILE A C 1
ATOM 976 O O . ILE A 1 118 ? 5.775 8.805 0.526 1.00 95.00 118 ILE A O 1
ATOM 980 N N . LYS A 1 119 ? 7.728 9.848 0.933 1.00 94.38 119 LYS A N 1
ATOM 981 C CA . LYS A 1 119 ? 7.118 11.094 1.412 1.00 94.38 119 LYS A CA 1
ATOM 982 C C . LYS A 1 119 ? 6.205 11.726 0.359 1.00 94.38 119 LYS A C 1
ATOM 984 O O . LYS A 1 119 ? 5.089 12.122 0.680 1.00 94.38 119 LYS A O 1
ATOM 989 N N . GLN A 1 120 ? 6.672 11.837 -0.885 1.00 95.62 120 GLN A N 1
ATOM 990 C CA . GLN A 1 120 ? 5.884 12.408 -1.981 1.00 95.62 120 GLN A CA 1
ATOM 991 C C . GLN A 1 120 ? 4.635 11.576 -2.272 1.00 95.62 120 GLN A C 1
ATOM 993 O O . GLN A 1 120 ? 3.550 12.132 -2.400 1.00 95.62 120 GLN A O 1
ATOM 998 N N . ALA A 1 121 ? 4.787 10.254 -2.328 1.00 96.81 121 ALA A N 1
ATOM 999 C CA . ALA A 1 121 ? 3.687 9.328 -2.544 1.00 96.81 121 ALA A CA 1
ATOM 1000 C C . ALA A 1 121 ? 2.629 9.406 -1.441 1.00 96.81 121 ALA A C 1
ATOM 1002 O O . ALA A 1 121 ? 1.438 9.440 -1.732 1.00 96.81 121 ALA A O 1
ATOM 1003 N N . PHE A 1 122 ? 3.063 9.458 -0.180 1.00 96.69 122 PHE A N 1
ATOM 1004 C CA . PHE A 1 122 ? 2.165 9.549 0.963 1.00 96.69 122 PHE A CA 1
ATOM 1005 C C . PHE A 1 122 ? 1.335 10.836 0.918 1.00 96.69 122 PHE A C 1
ATOM 1007 O O . PHE A 1 122 ? 0.111 10.773 0.962 1.00 96.69 122 PHE A O 1
ATOM 1014 N N . LEU A 1 123 ? 1.987 11.989 0.729 1.00 95.44 123 LEU A N 1
ATOM 1015 C CA . LEU A 1 123 ? 1.311 13.290 0.664 1.00 95.44 123 LEU A CA 1
ATOM 1016 C C . LEU A 1 123 ? 0.389 13.442 -0.555 1.00 95.44 123 LEU A C 1
ATOM 1018 O O . LEU A 1 123 ? -0.541 14.243 -0.515 1.00 95.44 123 LEU A O 1
ATOM 1022 N N . ALA A 1 124 ? 0.633 12.692 -1.633 1.00 96.88 124 ALA A N 1
ATOM 1023 C CA . ALA A 1 124 ? -0.250 12.676 -2.796 1.00 96.88 124 ALA A CA 1
ATOM 1024 C C . ALA A 1 124 ? -1.589 11.968 -2.516 1.00 96.88 124 ALA A C 1
ATOM 1026 O O . ALA A 1 124 ? -2.590 12.304 -3.144 1.00 96.88 124 ALA A O 1
ATOM 1027 N N . VAL A 1 125 ? -1.612 11.002 -1.591 1.00 97.38 125 VAL A N 1
ATOM 1028 C CA . VAL A 1 125 ? -2.802 10.190 -1.273 1.00 97.38 125 VAL A CA 1
ATOM 1029 C C . VAL A 1 125 ? -3.499 10.656 0.002 1.00 97.38 125 VAL A C 1
ATOM 1031 O O . VAL A 1 125 ? -4.727 10.652 0.059 1.00 97.38 125 VAL A O 1
ATOM 1034 N N . TYR A 1 126 ? -2.727 11.071 1.004 1.00 94.81 126 TYR A N 1
ATOM 1035 C CA . TYR A 1 126 ? -3.202 11.502 2.316 1.00 94.81 126 TYR A CA 1
ATOM 1036 C C . TYR A 1 126 ? -2.788 12.963 2.564 1.00 94.81 126 TYR A C 1
ATOM 1038 O O . TYR A 1 126 ? -1.811 13.221 3.274 1.00 94.81 126 TYR A O 1
ATOM 1046 N N . PRO A 1 127 ? -3.465 13.937 1.925 1.00 82.62 127 PRO A N 1
ATOM 1047 C CA . PRO A 1 127 ? -3.209 15.349 2.170 1.00 82.62 127 PRO A CA 1
ATOM 1048 C C . PRO A 1 127 ? -3.668 15.732 3.584 1.00 82.62 127 PRO A C 1
ATOM 1050 O O . PRO A 1 127 ? -4.758 15.357 4.012 1.00 82.62 127 PRO A O 1
ATOM 1053 N N . THR A 1 128 ? -2.819 16.480 4.288 1.00 65.12 128 THR A N 1
ATOM 1054 C CA . THR A 1 128 ? -3.130 17.136 5.572 1.00 65.12 128 THR A CA 1
ATOM 1055 C C . THR A 1 128 ? -4.199 18.204 5.440 1.00 65.12 128 THR A C 1
ATOM 1057 O O . THR A 1 128 ? -4.123 18.956 4.438 1.00 65.12 128 THR A O 1
#

Nearest PDB structures (foldseek):
  3c6a-assembly1_A  TM=4.007E-01  e=3.335E+00  Escherichia phage RB49
  6rvh-assembly2_D-2  TM=4.530E-01  e=3.755E+00  Thermus thermophilus
  1joa-assembly1_A  TM=3.336E-01  e=1.736E+00  Enterococcus faecalis
  6pfz-assembly2_A  TM=3.424E-01  e=2.630E+00  Archaeoglobus fulgidus DSM 4304
  6pfz-assembly1_C  TM=2.535E-01  e=2.479E+00  Archaeoglobus fulgidus DSM 4304

Sequence (128 aa):
NQLILRRYGHCFDDLFFHGVTGDDTNGRCGIFYTKRLLDHFSSVKDEIKAFADATFKYQPSYFHQLFIVHFEIGNYTFPAFYVFMERKTAAAYQSVFELISNLGFNIIELMADFEISIKQAFLAVYPT

Foldseek 3Di:
DVVQVVQWDDDDPWIKGWDWWDDPVQWIKIKIFTVVVVVVCVVPQAEWAKEKEWDQPDADPQFRTWIWIWTDDPNDTGGGMTIGTNDLALRNLLRVLQVSVVSSHAHPHYHYPPDPSNVSSCCVNHPD

Mean predicted aligned error: 5.23 Å

Secondary structure (DSSP, 8-state):
-HHHHTTEEEETTEEEEEEEEEETTTEEEEEEEEHHHHHHTTTSTTSEEEEEEEESSS--TT-SEEEEEEEEETTEEEEEEEEEES---HHHHHHHHHHHHHTT--EEEEEE-S-HHHHHHHHHHS--

Radius of gyration: 14.06 Å; Cα contacts (8 Å, |Δi|>4): 249; chains: 1; bounding box: 35×40×38 Å